Protein AF-A0A7S3X9N6-F1 (afdb_monomer_lite)

pLDDT: mean 84.63, std 11.0, range [49.12, 96.56]

Organism: NCBI:txid141414

InterPro domains:
  IPR057589 PLOD1-3-like, GT domain [PF25342] (12-116)

Secondary structure (DSSP, 8-state):
-------HHHHHHHHHHTT-TT-EEEEE-TTT-------HHHHHHHHHHHHHHH--SSEEEEESS--SS-TTSSPPPPGGGGGTSSSTTS-----EEEEEEEEEEHHHHHHHHHHHHHHGGG-

Sequence (123 aa):
RSKLTTPLPFLRTLQAHAESEMDMVVFFDGGDVMWGGCDLADFLDAYKRIAKRTGASVVFSAEINCFEQNCTRAPEIPEWVDELVKPPWHKPTRKFLNSGFYMGPVRDVVKMLEWASSNYDSV

Radius of gyration: 15.77 Å; chains: 1; bounding box: 38×36×34 Å

Structure (mmCIF, N/CA/C/O backbone):
data_AF-A0A7S3X9N6-F1
#
_entry.id   AF-A0A7S3X9N6-F1
#
loop_
_atom_site.group_PDB
_atom_site.id
_atom_site.type_symbol
_atom_site.label_atom_id
_atom_site.label_alt_id
_atom_site.label_comp_id
_atom_site.label_asym_id
_atom_site.label_entity_id
_atom_site.label_seq_id
_atom_site.pdbx_PDB_ins_code
_atom_site.Cartn_x
_atom_site.Cartn_y
_atom_site.Cartn_z
_atom_site.occupancy
_atom_site.B_iso_or_equiv
_atom_site.auth_seq_id
_atom_site.auth_comp_id
_atom_site.auth_asym_id
_atom_site.auth_atom_id
_atom_site.pdbx_PDB_model_num
ATOM 1 N N . ARG A 1 1 ? 1.082 22.868 8.197 1.00 49.25 1 ARG A N 1
ATOM 2 C CA . ARG A 1 1 ? 0.806 21.416 8.123 1.00 49.25 1 ARG A CA 1
ATOM 3 C C . ARG A 1 1 ? -0.703 21.247 8.154 1.00 49.25 1 ARG A C 1
ATOM 5 O O . ARG A 1 1 ? -1.318 21.710 9.106 1.00 49.25 1 ARG A O 1
ATOM 12 N N . SER A 1 2 ? -1.303 20.752 7.074 1.00 49.12 2 SER A N 1
ATOM 13 C CA . SE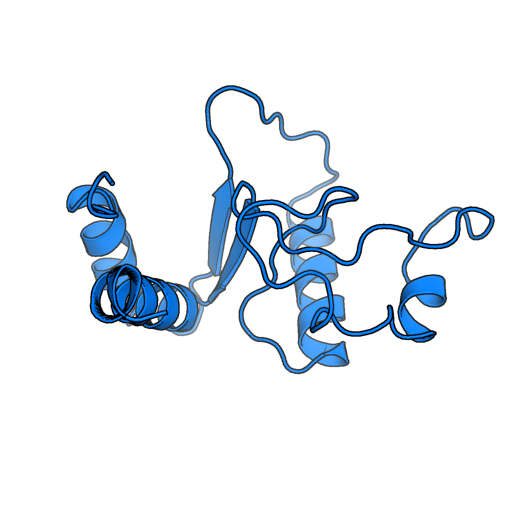R A 1 2 ? -2.732 20.425 7.032 1.00 49.12 2 SER A CA 1
ATOM 14 C C . SER A 1 2 ? -2.980 19.191 7.894 1.00 49.12 2 SER A C 1
ATOM 16 O O . SER A 1 2 ? -2.210 18.239 7.810 1.00 49.12 2 SER A O 1
ATOM 18 N N . LYS A 1 3 ? -4.034 19.197 8.717 1.00 55.59 3 LYS A N 1
ATOM 19 C CA . LYS A 1 3 ? -4.485 17.980 9.403 1.00 55.59 3 LYS A CA 1
ATOM 20 C C . LYS A 1 3 ? -4.902 16.965 8.346 1.00 55.59 3 LYS A C 1
ATOM 22 O O . LYS A 1 3 ? -5.674 17.321 7.451 1.00 55.59 3 LYS A O 1
ATOM 27 N N . LEU A 1 4 ? -4.421 15.729 8.458 1.00 57.12 4 LEU A N 1
ATOM 28 C CA . LEU A 1 4 ? -4.960 14.623 7.680 1.00 57.12 4 LEU A CA 1
ATOM 29 C C . LEU A 1 4 ? -6.438 14.487 8.063 1.00 57.12 4 LEU A C 1
ATOM 31 O O . LEU A 1 4 ? -6.775 14.086 9.173 1.00 57.12 4 LEU A O 1
ATOM 35 N N . THR A 1 5 ? -7.327 14.916 7.175 1.00 58.69 5 THR A N 1
ATOM 36 C CA . THR A 1 5 ? -8.762 14.709 7.334 1.00 58.69 5 THR A CA 1
ATOM 37 C C . THR A 1 5 ? -9.140 13.627 6.350 1.00 58.69 5 THR A C 1
ATOM 39 O O . THR A 1 5 ? -9.288 13.878 5.157 1.00 58.69 5 THR A O 1
ATOM 42 N N . THR A 1 6 ? -9.259 12.392 6.836 1.00 62.72 6 THR A N 1
ATOM 43 C CA . THR A 1 6 ? -9.949 11.365 6.058 1.00 62.72 6 THR A CA 1
ATOM 44 C C . THR A 1 6 ? -11.344 11.912 5.761 1.00 62.72 6 THR A C 1
ATOM 46 O O . THR A 1 6 ? -12.018 12.350 6.702 1.00 62.72 6 THR A O 1
ATOM 49 N N . PRO A 1 7 ? -11.800 11.942 4.496 1.00 70.06 7 PRO A N 1
ATOM 50 C CA . PRO A 1 7 ? -13.142 12.404 4.197 1.00 70.06 7 PRO A CA 1
ATOM 51 C C . PRO A 1 7 ? -14.126 11.592 5.038 1.00 70.06 7 PRO A C 1
ATOM 53 O O . PRO A 1 7 ? -14.226 10.377 4.877 1.00 70.06 7 PRO A O 1
ATOM 56 N N . LEU A 1 8 ? -14.837 12.252 5.957 1.00 69.94 8 LEU A N 1
ATOM 57 C CA . LEU A 1 8 ? -15.811 11.599 6.839 1.00 69.94 8 LEU A CA 1
ATOM 58 C C . LEU A 1 8 ? -16.787 10.677 6.081 1.00 69.94 8 LEU A C 1
ATOM 60 O O . LEU A 1 8 ? -17.101 9.615 6.617 1.00 69.94 8 LEU A O 1
ATOM 64 N N . PRO A 1 9 ? -17.235 11.002 4.848 1.00 79.12 9 PRO A N 1
ATOM 65 C CA . PRO A 1 9 ? -18.045 10.080 4.057 1.00 79.12 9 PRO A CA 1
ATOM 66 C C . PRO A 1 9 ? -17.325 8.772 3.704 1.00 79.12 9 PRO A C 1
ATOM 68 O O . PRO A 1 9 ? -17.933 7.714 3.789 1.00 79.12 9 PRO A O 1
ATOM 71 N N . PHE A 1 10 ? -16.036 8.822 3.358 1.00 80.19 10 PHE A N 1
ATOM 72 C CA . PHE A 1 10 ? -15.262 7.636 2.984 1.00 80.19 10 PHE A CA 1
ATOM 73 C C . PHE A 1 10 ? -15.090 6.683 4.168 1.00 80.19 10 PHE A C 1
ATOM 75 O O . PHE A 1 10 ? -15.427 5.507 4.059 1.00 80.19 10 PHE A O 1
ATOM 82 N N . LEU A 1 11 ? -14.646 7.196 5.322 1.00 81.44 11 LEU A N 1
ATOM 83 C CA . LEU A 1 11 ? -14.458 6.360 6.510 1.00 81.44 11 LEU A CA 1
ATOM 84 C C . LEU A 1 11 ? -15.782 5.744 6.984 1.00 81.44 11 LEU A C 1
ATOM 86 O O . LEU A 1 11 ? -15.813 4.566 7.321 1.00 81.44 11 LEU A O 1
ATOM 90 N N . ARG A 1 12 ? -16.886 6.503 6.938 1.00 83.06 12 ARG A N 1
ATOM 91 C CA . ARG A 1 12 ? -18.220 5.985 7.282 1.00 83.06 12 ARG A CA 1
ATOM 92 C C . ARG A 1 12 ? -18.679 4.871 6.349 1.00 83.06 12 ARG A C 1
ATOM 94 O O . ARG A 1 12 ? -19.227 3.885 6.829 1.00 83.06 12 ARG A O 1
ATOM 101 N N . THR A 1 13 ? -18.451 5.012 5.042 1.00 84.81 13 THR A N 1
ATOM 102 C CA . THR A 1 13 ? -18.755 3.945 4.079 1.00 84.81 13 THR A CA 1
ATOM 103 C C . THR A 1 13 ? -17.965 2.688 4.415 1.00 84.81 13 THR A C 1
ATOM 105 O O . THR A 1 13 ? -18.549 1.617 4.503 1.00 84.81 13 THR A O 1
ATOM 108 N N . LEU A 1 14 ? -16.662 2.804 4.686 1.00 85.38 14 LEU A N 1
ATOM 109 C CA . LEU A 1 14 ? -15.864 1.641 5.077 1.00 85.38 14 LEU A CA 1
ATOM 110 C C . LEU A 1 14 ? -16.352 1.017 6.389 1.00 85.38 14 LEU A C 1
ATOM 112 O O . LEU A 1 14 ? -16.486 -0.196 6.468 1.00 85.38 14 LEU A O 1
ATOM 116 N N . GLN A 1 15 ? -16.674 1.824 7.400 1.00 84.62 15 GLN A N 1
ATOM 117 C CA . GLN A 1 15 ? -17.192 1.333 8.680 1.00 84.62 15 GLN A CA 1
ATOM 118 C C . GLN A 1 15 ? -18.510 0.561 8.522 1.00 84.62 15 GLN A C 1
ATOM 120 O O . GLN A 1 15 ? -18.677 -0.472 9.160 1.00 84.62 15 GLN A O 1
ATOM 125 N N . ALA A 1 16 ? -19.408 0.995 7.631 1.00 83.75 16 ALA A N 1
ATOM 126 C CA . ALA A 1 16 ? -20.651 0.274 7.341 1.00 83.75 16 ALA A CA 1
ATOM 127 C C . ALA A 1 16 ? -20.420 -1.119 6.721 1.00 83.75 16 ALA A C 1
ATOM 129 O O . ALA A 1 16 ? -21.265 -1.999 6.853 1.00 83.75 16 ALA A O 1
ATOM 130 N N . HIS A 1 17 ? -19.272 -1.320 6.073 1.00 82.94 17 HIS A N 1
ATOM 131 C CA . HIS A 1 17 ? -18.851 -2.591 5.482 1.00 82.94 17 HIS A CA 1
ATOM 132 C C . HIS A 1 17 ? -17.875 -3.382 6.371 1.00 82.94 17 HIS A C 1
ATOM 134 O O . HIS A 1 17 ? -17.552 -4.529 6.074 1.00 82.94 17 HIS A O 1
ATOM 140 N N . ALA A 1 18 ? -17.403 -2.802 7.480 1.00 75.38 18 ALA A N 1
ATOM 141 C CA . ALA A 1 18 ? -16.353 -3.392 8.310 1.00 75.38 18 ALA A CA 1
ATOM 142 C C . ALA A 1 18 ? -16.804 -4.633 9.099 1.00 75.38 18 ALA A C 1
ATOM 144 O O . ALA A 1 18 ? -15.954 -5.406 9.536 1.00 75.38 18 ALA A O 1
ATOM 145 N N . GLU A 1 19 ? -18.114 -4.836 9.266 1.00 74.12 19 GLU A N 1
ATOM 146 C CA . GLU A 1 19 ? -18.677 -6.038 9.899 1.00 74.12 19 GLU A CA 1
ATOM 147 C C . GLU A 1 19 ? -18.671 -7.263 8.966 1.00 74.12 19 GLU A C 1
ATOM 149 O O . GLU A 1 19 ? -18.811 -8.396 9.428 1.00 74.12 19 GLU A O 1
ATOM 154 N N . SER A 1 20 ? -18.470 -7.062 7.657 1.00 74.25 20 SER A N 1
ATOM 155 C CA . SER A 1 20 ? -18.299 -8.154 6.701 1.00 74.25 20 SER A CA 1
ATOM 156 C C . SER A 1 20 ? -16.843 -8.619 6.682 1.00 74.25 20 SER A C 1
ATOM 158 O O . SER A 1 20 ? -15.944 -7.935 6.195 1.00 74.25 20 SER A O 1
ATOM 160 N N . GLU A 1 21 ? -16.609 -9.842 7.158 1.00 61.56 21 GLU A 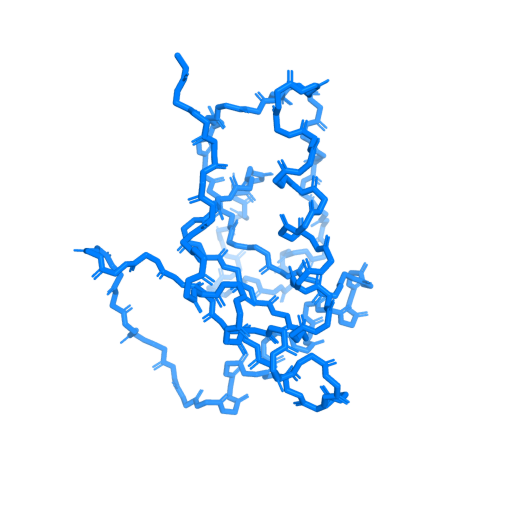N 1
ATOM 161 C CA . GLU A 1 21 ? -15.308 -10.526 7.075 1.00 61.56 21 GLU A CA 1
ATOM 162 C C . GLU A 1 21 ? -14.840 -10.771 5.625 1.00 61.56 21 GLU A C 1
ATOM 164 O O . GLU A 1 21 ? -13.669 -11.079 5.402 1.00 61.56 21 GLU A O 1
ATOM 169 N N . MET A 1 22 ? -15.743 -10.658 4.644 1.00 65.94 22 MET A N 1
ATOM 170 C CA . MET A 1 22 ? -15.485 -10.967 3.233 1.00 65.94 22 MET A CA 1
ATOM 171 C C . MET A 1 22 ? -15.277 -9.722 2.364 1.00 65.94 22 MET A C 1
ATOM 173 O O . MET A 1 22 ? -14.928 -9.858 1.188 1.00 65.94 22 MET A O 1
ATOM 177 N N . ASP A 1 23 ? -15.467 -8.520 2.914 1.00 85.94 23 ASP A N 1
ATOM 178 C CA . ASP A 1 23 ? -15.390 -7.296 2.124 1.00 85.94 23 ASP A CA 1
ATOM 179 C C . ASP A 1 23 ? -13.928 -6.859 1.957 1.00 85.94 23 ASP A C 1
ATOM 181 O O . ASP A 1 23 ? -13.184 -6.628 2.916 1.00 85.94 23 ASP A O 1
ATOM 185 N N . MET A 1 24 ? -13.517 -6.734 0.696 1.00 91.81 24 MET A N 1
ATOM 186 C CA . MET A 1 24 ? -12.228 -6.192 0.278 1.00 91.81 24 MET A CA 1
ATOM 187 C C . MET A 1 24 ? -12.422 -4.765 -0.222 1.00 91.81 24 MET A C 1
ATOM 189 O O . MET A 1 24 ? -13.385 -4.479 -0.932 1.00 91.81 24 MET A O 1
ATOM 193 N N . VAL A 1 25 ? -11.471 -3.884 0.077 1.00 93.38 25 VAL A N 1
ATOM 194 C CA . VAL A 1 25 ? -11.425 -2.537 -0.497 1.00 93.38 25 VAL A CA 1
ATOM 195 C C . VAL A 1 25 ? -10.116 -2.315 -1.230 1.00 93.38 25 VAL A C 1
ATOM 197 O O . VAL A 1 25 ? -9.055 -2.769 -0.801 1.00 93.38 25 VAL A O 1
ATOM 200 N N . VAL A 1 26 ? -10.217 -1.589 -2.338 1.00 93.81 26 VAL A N 1
ATOM 201 C CA . VAL A 1 26 ? -9.093 -1.037 -3.084 1.00 93.81 26 VAL A CA 1
ATOM 202 C C . VAL A 1 26 ? -9.258 0.472 -3.070 1.00 93.81 26 VAL A C 1
ATOM 204 O O . VAL A 1 26 ? -10.312 0.984 -3.444 1.00 93.81 26 VAL A O 1
ATOM 207 N N . PHE A 1 27 ? -8.222 1.175 -2.641 1.00 93.88 27 PHE A N 1
ATOM 208 C CA . PHE A 1 27 ? -8.109 2.614 -2.787 1.00 93.88 27 PHE A CA 1
ATOM 209 C C . PHE A 1 27 ? -7.066 2.921 -3.855 1.00 93.88 27 PHE A C 1
ATOM 211 O O . PHE A 1 27 ? -6.014 2.281 -3.891 1.00 93.88 27 PHE A O 1
ATOM 218 N N . PHE A 1 28 ? -7.351 3.915 -4.689 1.00 94.00 28 PHE A N 1
ATOM 219 C CA . PHE A 1 28 ? -6.381 4.524 -5.585 1.00 94.00 28 PHE A CA 1
ATOM 220 C C . PHE A 1 28 ? -6.734 5.990 -5.855 1.00 94.00 28 PHE A C 1
ATOM 222 O O . PHE A 1 28 ? -7.899 6.379 -5.732 1.00 94.00 28 PHE A O 1
ATOM 229 N N . ASP A 1 29 ? -5.737 6.790 -6.226 1.00 91.75 29 ASP A N 1
ATOM 230 C CA . ASP A 1 29 ? -5.929 8.206 -6.546 1.00 91.75 29 ASP A CA 1
ATOM 231 C C . ASP A 1 29 ? -6.824 8.396 -7.783 1.00 91.75 29 ASP A C 1
ATOM 233 O O . ASP A 1 29 ? -6.712 7.694 -8.782 1.00 91.75 29 ASP A O 1
ATOM 237 N N . GLY A 1 30 ? -7.760 9.346 -7.731 1.00 90.12 30 GLY A N 1
ATOM 238 C CA . GLY A 1 30 ? -8.769 9.504 -8.788 1.00 90.12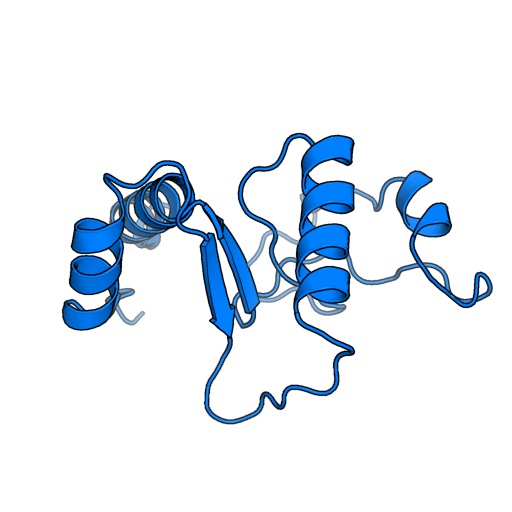 30 GLY A CA 1
ATOM 239 C C . GLY A 1 30 ? -8.334 10.334 -10.004 1.00 90.12 30 GLY A C 1
ATOM 240 O O . GLY A 1 30 ? -9.015 10.298 -11.025 1.00 90.12 30 GLY A O 1
ATOM 241 N N . GLY A 1 31 ? -7.263 11.128 -9.895 1.00 92.81 31 GLY A N 1
ATOM 242 C CA . GLY A 1 31 ? -6.896 12.137 -10.902 1.00 92.81 31 GLY A CA 1
ATOM 243 C C . GLY A 1 31 ? -5.901 11.668 -11.967 1.00 92.81 31 GLY A C 1
ATOM 244 O O . GLY A 1 31 ? -5.832 12.260 -13.041 1.00 92.81 31 GLY A O 1
ATOM 245 N N . ASP A 1 32 ? -5.132 10.627 -11.669 1.00 93.00 32 ASP A N 1
ATOM 246 C CA . ASP A 1 32 ? -3.947 10.210 -12.423 1.00 93.00 32 ASP A CA 1
ATOM 247 C C . ASP A 1 32 ? -3.757 8.683 -12.464 1.00 93.00 32 ASP A C 1
ATOM 249 O O . ASP A 1 32 ? -2.741 8.189 -12.953 1.00 93.00 32 ASP A O 1
ATOM 253 N N . VAL A 1 33 ? -4.758 7.921 -12.019 1.00 92.25 33 VAL A N 1
ATOM 254 C CA . VAL A 1 33 ? -4.764 6.458 -12.097 1.00 92.25 33 VAL A CA 1
ATOM 255 C C . VAL A 1 33 ? -5.756 5.991 -13.151 1.00 92.25 33 VAL A C 1
ATOM 257 O O . VAL A 1 33 ? -6.899 6.438 -13.227 1.00 92.25 33 VAL A O 1
ATOM 260 N N . MET A 1 34 ? -5.322 5.018 -13.946 1.00 90.44 34 MET A N 1
ATOM 261 C CA . MET A 1 34 ? -6.184 4.256 -14.838 1.00 90.44 34 MET A CA 1
ATOM 262 C C . MET A 1 34 ? -6.025 2.763 -14.562 1.00 90.44 34 MET A C 1
ATOM 264 O O . MET A 1 34 ? -4.921 2.275 -14.313 1.00 90.44 34 MET A O 1
ATOM 268 N N . TRP A 1 35 ? -7.127 2.019 -14.635 1.00 86.56 35 TRP A N 1
ATOM 269 C CA . TRP A 1 35 ? -7.077 0.564 -14.570 1.00 86.56 35 TRP A CA 1
ATOM 270 C C . T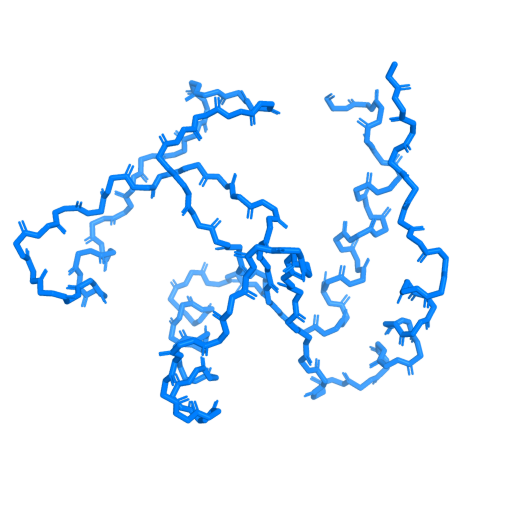RP A 1 35 ? -6.581 -0.002 -15.905 1.00 86.56 35 TRP A C 1
ATOM 272 O O . TRP A 1 35 ? -7.281 0.070 -16.913 1.00 86.56 35 TRP A O 1
ATOM 282 N N . GLY A 1 36 ? -5.372 -0.566 -15.906 1.00 86.75 36 GLY A N 1
ATOM 283 C CA . GLY A 1 36 ? -4.787 -1.266 -17.058 1.00 86.75 36 GLY A CA 1
ATOM 284 C C . GLY A 1 36 ? -4.620 -2.775 -16.852 1.00 86.75 36 GLY A C 1
ATOM 285 O O . GLY A 1 36 ? -3.910 -3.415 -17.623 1.00 86.75 36 GLY A O 1
ATOM 286 N N . GLY A 1 37 ? -5.186 -3.323 -15.771 1.00 79.25 37 GLY A N 1
ATOM 287 C CA . GLY A 1 37 ? -4.999 -4.715 -15.362 1.00 79.25 37 GLY A CA 1
ATOM 288 C C . GLY A 1 37 ? -5.809 -5.727 -16.177 1.00 79.25 37 GLY A C 1
ATOM 289 O O . GLY A 1 37 ? -6.626 -5.368 -17.024 1.00 79.25 37 GLY A O 1
ATOM 290 N N . CYS A 1 38 ? -5.566 -7.007 -15.882 1.00 78.06 38 CYS A N 1
ATOM 291 C CA . CYS A 1 38 ? -6.361 -8.139 -16.369 1.00 78.06 38 CYS A CA 1
ATOM 292 C C . CYS A 1 38 ? -7.724 -8.195 -15.643 1.00 78.06 38 CYS A C 1
ATOM 294 O O . CYS A 1 38 ? -8.225 -7.169 -15.173 1.00 78.06 38 CYS A O 1
ATOM 296 N N . ASP A 1 39 ? -8.354 -9.367 -15.567 1.00 90.50 39 ASP A N 1
ATOM 297 C CA . ASP A 1 39 ? -9.642 -9.499 -14.890 1.00 90.50 39 ASP A CA 1
ATOM 298 C C . ASP A 1 39 ? -9.539 -9.337 -13.356 1.00 90.50 39 ASP A C 1
ATOM 300 O O . ASP A 1 39 ? -8.462 -9.263 -12.753 1.00 90.50 39 ASP A O 1
ATOM 304 N N . LEU A 1 40 ? -10.703 -9.246 -12.706 1.00 89.62 40 LEU A N 1
ATOM 305 C CA . LEU A 1 40 ? -10.796 -9.091 -11.255 1.00 89.62 40 LEU A CA 1
ATOM 306 C C . LEU A 1 40 ? -10.200 -10.289 -10.494 1.00 89.62 40 LEU A C 1
ATOM 308 O O . LEU A 1 40 ? -9.679 -10.110 -9.391 1.00 89.62 40 LEU A O 1
ATOM 312 N N . ALA A 1 41 ? -10.280 -11.500 -11.050 1.00 91.44 41 ALA A N 1
ATOM 313 C CA . ALA A 1 41 ? -9.782 -12.704 -10.396 1.00 91.44 41 ALA A CA 1
ATOM 314 C C . ALA A 1 41 ? -8.250 -12.702 -10.351 1.00 91.44 41 ALA A C 1
ATOM 316 O O . ALA A 1 41 ? -7.675 -12.918 -9.283 1.00 91.44 41 ALA A O 1
ATOM 317 N N . ASP A 1 42 ? -7.599 -12.347 -11.459 1.00 90.38 42 ASP A N 1
ATOM 318 C CA . ASP A 1 42 ? -6.147 -12.189 -11.551 1.00 90.38 42 ASP A CA 1
ATOM 319 C C . ASP A 1 42 ? -5.626 -11.159 -10.545 1.00 90.38 42 ASP A C 1
ATOM 321 O O . ASP A 1 42 ? -4.608 -11.375 -9.872 1.00 90.38 42 ASP A O 1
ATOM 325 N N . PHE A 1 43 ? -6.346 -10.044 -10.407 1.00 91.00 43 PHE A N 1
ATOM 326 C CA . PHE A 1 43 ? -6.015 -8.998 -9.449 1.00 91.00 43 PHE A CA 1
ATOM 327 C C . PHE A 1 43 ? -6.149 -9.466 -7.994 1.00 91.00 43 PHE A C 1
ATOM 329 O O . PHE A 1 43 ? -5.222 -9.296 -7.196 1.00 91.00 43 PHE A O 1
ATOM 336 N N . LEU A 1 44 ? -7.267 -10.113 -7.647 1.00 92.38 44 LEU A N 1
ATOM 337 C CA . LEU A 1 44 ? -7.479 -10.663 -6.306 1.00 92.38 44 LEU A CA 1
ATOM 338 C C . LEU A 1 44 ? -6.459 -11.752 -5.967 1.00 92.38 44 LEU A C 1
ATOM 340 O O . LEU A 1 44 ? -5.981 -11.825 -4.834 1.00 92.38 44 LEU A O 1
ATOM 344 N N . ASP A 1 45 ? -6.090 -12.587 -6.931 1.00 92.19 45 ASP A N 1
ATOM 345 C CA . ASP A 1 45 ? -5.095 -13.630 -6.724 1.00 92.19 45 ASP A CA 1
ATOM 346 C C . ASP A 1 45 ? -3.685 -13.056 -6.557 1.00 92.19 45 ASP A C 1
ATOM 348 O O . ASP A 1 45 ? -2.901 -13.594 -5.771 1.00 92.19 45 ASP A O 1
ATOM 352 N N . ALA A 1 46 ? -3.359 -11.935 -7.211 1.00 90.88 46 ALA A N 1
ATOM 353 C CA . ALA A 1 46 ? -2.123 -11.203 -6.939 1.00 90.88 46 ALA A CA 1
ATOM 354 C C . ALA A 1 46 ? -2.066 -10.706 -5.489 1.00 90.88 46 ALA A C 1
ATOM 356 O O . ALA A 1 46 ? -1.078 -10.974 -4.799 1.00 90.88 46 ALA A O 1
ATOM 357 N N . TYR A 1 47 ? -3.142 -10.082 -4.998 1.00 93.19 47 TYR A N 1
ATOM 358 C CA . TYR A 1 47 ? -3.252 -9.685 -3.594 1.00 93.19 47 TYR A CA 1
ATOM 359 C C . TYR A 1 47 ? -3.075 -10.886 -2.649 1.00 93.19 47 TYR A C 1
ATOM 361 O O . TYR A 1 47 ? -2.222 -10.848 -1.761 1.00 93.19 47 TYR A O 1
ATOM 369 N N . LYS A 1 48 ? -3.804 -11.991 -2.872 1.00 93.94 48 LYS A N 1
ATOM 370 C CA . LYS A 1 48 ? -3.723 -13.191 -2.018 1.00 93.94 48 LYS A CA 1
ATOM 371 C C . LYS A 1 48 ? -2.315 -13.782 -1.974 1.00 93.94 48 LYS A C 1
ATOM 373 O O . LYS A 1 48 ? -1.883 -14.223 -0.911 1.00 93.94 48 LYS A O 1
ATOM 378 N N . ARG A 1 49 ? -1.588 -13.806 -3.101 1.00 92.12 49 ARG A N 1
ATOM 379 C CA . ARG A 1 49 ? -0.194 -14.285 -3.145 1.00 92.12 49 ARG A CA 1
ATOM 380 C C . ARG A 1 49 ? 0.718 -13.426 -2.273 1.00 92.12 49 ARG A C 1
ATOM 382 O O . ARG A 1 49 ? 1.498 -13.986 -1.504 1.00 92.12 49 ARG A O 1
ATOM 389 N N . ILE A 1 50 ? 0.594 -12.101 -2.369 1.00 91.88 50 ILE A N 1
ATOM 390 C CA . ILE A 1 50 ? 1.381 -11.158 -1.566 1.00 91.88 50 ILE A CA 1
ATOM 391 C C . ILE A 1 50 ? 1.034 -11.330 -0.085 1.00 91.88 50 ILE A C 1
ATOM 393 O O . ILE A 1 50 ? 1.920 -11.653 0.701 1.00 91.88 50 ILE A O 1
ATOM 397 N N . ALA A 1 51 ? -0.246 -11.216 0.278 1.00 93.94 51 ALA A N 1
ATOM 398 C CA . ALA A 1 51 ? -0.717 -11.311 1.660 1.00 93.94 51 ALA A CA 1
ATOM 399 C C . ALA A 1 51 ? -0.331 -12.645 2.319 1.00 93.94 51 ALA A C 1
ATOM 401 O O . ALA A 1 51 ? 0.158 -12.674 3.446 1.00 93.94 51 ALA A O 1
ATOM 402 N N . LYS A 1 52 ? -0.467 -13.766 1.597 1.00 93.56 52 LYS A N 1
ATOM 403 C CA . LYS A 1 52 ? -0.056 -15.088 2.093 1.00 93.56 52 LYS A CA 1
ATOM 404 C C . LYS A 1 52 ? 1.454 -15.184 2.326 1.00 93.56 52 LYS A C 1
ATOM 406 O O . LYS A 1 52 ? 1.873 -15.857 3.262 1.00 93.56 52 LYS A O 1
ATOM 411 N N . ARG A 1 53 ? 2.273 -14.568 1.465 1.00 91.56 53 ARG A N 1
ATOM 412 C CA . ARG A 1 53 ? 3.741 -14.638 1.558 1.00 91.56 53 ARG A CA 1
ATOM 413 C C . ARG A 1 53 ? 4.296 -13.721 2.644 1.00 91.56 53 ARG A C 1
ATOM 415 O O . ARG A 1 53 ? 5.267 -14.094 3.291 1.00 91.56 53 ARG A O 1
ATOM 422 N N . THR A 1 54 ? 3.702 -12.545 2.832 1.00 92.25 54 THR A N 1
ATOM 423 C CA . THR A 1 54 ? 4.186 -11.527 3.778 1.00 92.25 54 THR A CA 1
ATOM 424 C C . THR A 1 54 ? 3.520 -11.602 5.148 1.00 92.25 54 THR A C 1
ATOM 426 O O . THR A 1 54 ? 4.068 -11.080 6.113 1.00 92.25 54 THR A O 1
ATOM 429 N N . GLY A 1 55 ? 2.330 -12.202 5.238 1.00 94.88 55 GLY A N 1
ATOM 430 C CA . GLY A 1 55 ? 1.464 -12.110 6.415 1.00 94.88 55 GLY A CA 1
ATOM 431 C C . GLY A 1 55 ? 0.796 -10.738 6.585 1.00 94.88 55 GLY A C 1
ATOM 432 O O . GLY A 1 55 ? 0.089 -10.533 7.568 1.00 94.88 55 GLY A O 1
ATOM 433 N N . ALA A 1 56 ? 1.002 -9.799 5.654 1.00 94.69 56 ALA A N 1
ATOM 434 C CA . ALA A 1 56 ? 0.388 -8.478 5.705 1.00 94.69 56 ALA A CA 1
ATOM 435 C C . ALA A 1 56 ? -1.072 -8.542 5.236 1.00 94.69 56 ALA A C 1
ATOM 437 O O . ALA A 1 56 ? -1.364 -9.100 4.178 1.00 94.69 56 ALA A O 1
ATOM 438 N N . SER A 1 57 ? -1.981 -7.934 6.000 1.00 95.06 57 SER A N 1
ATOM 439 C CA . SER A 1 57 ? -3.395 -7.804 5.622 1.00 95.06 57 SER A CA 1
ATOM 440 C C . SER A 1 57 ? -3.668 -6.607 4.712 1.00 95.06 57 SER A C 1
ATOM 442 O O . SER A 1 57 ? -4.611 -6.639 3.930 1.00 95.06 57 SER A O 1
ATOM 444 N N . VAL A 1 58 ? -2.844 -5.559 4.780 1.00 96.56 58 VAL A N 1
ATOM 445 C CA . VAL A 1 58 ? -2.941 -4.390 3.899 1.00 96.56 58 VAL A CA 1
ATOM 446 C C . VAL A 1 58 ? -1.693 -4.315 3.031 1.00 96.56 58 VAL A C 1
ATOM 448 O O . VAL A 1 58 ? -0.569 -4.340 3.534 1.00 96.56 58 VAL A O 1
ATOM 451 N N . VAL A 1 59 ? -1.896 -4.228 1.719 1.00 96.00 59 VAL A N 1
ATOM 452 C CA . VAL A 1 59 ? -0.837 -4.132 0.712 1.00 96.00 59 VAL A CA 1
ATOM 453 C C . VAL A 1 59 ? -0.882 -2.746 0.089 1.00 96.00 59 VAL A C 1
ATOM 455 O O . VAL A 1 59 ? -1.892 -2.358 -0.493 1.00 96.00 59 VAL A O 1
ATOM 458 N N . PHE A 1 60 ? 0.224 -2.018 0.195 1.00 95.94 60 PHE A N 1
ATOM 459 C CA . PHE A 1 60 ? 0.424 -0.728 -0.460 1.00 95.94 60 PHE A CA 1
ATOM 460 C C . PHE A 1 60 ? 1.161 -0.897 -1.784 1.00 95.94 60 PHE A C 1
ATOM 462 O O . PHE A 1 60 ? 1.893 -1.870 -1.986 1.00 95.94 60 PHE A O 1
ATOM 469 N N . SER A 1 61 ? 1.008 0.083 -2.672 1.00 93.88 61 SER A N 1
ATOM 470 C CA . SER A 1 61 ? 1.928 0.213 -3.798 1.00 93.88 61 SER A CA 1
ATOM 471 C C . SER A 1 61 ? 3.317 0.659 -3.332 1.00 93.88 61 SER A C 1
ATOM 473 O O . SER A 1 61 ? 3.486 1.230 -2.251 1.00 93.88 61 SER A O 1
ATOM 475 N N . ALA A 1 62 ? 4.324 0.364 -4.153 1.00 91.50 62 ALA A N 1
ATOM 476 C CA . ALA A 1 62 ? 5.711 0.718 -3.891 1.00 91.50 62 ALA A CA 1
ATOM 477 C C . ALA A 1 62 ? 6.231 1.696 -4.949 1.00 91.50 62 ALA A C 1
ATOM 479 O O . ALA A 1 62 ? 5.913 1.562 -6.136 1.00 91.50 62 ALA A O 1
ATOM 480 N N . GLU A 1 63 ? 7.090 2.623 -4.536 1.00 89.38 63 GLU A N 1
ATOM 481 C CA . GLU A 1 63 ? 7.726 3.616 -5.399 1.00 89.38 63 GLU A CA 1
ATOM 482 C C . GLU A 1 63 ? 9.257 3.636 -5.269 1.00 89.38 63 GLU A C 1
ATOM 484 O O . GLU A 1 63 ? 9.855 2.986 -4.404 1.00 89.38 63 GLU A O 1
ATOM 489 N N . ILE A 1 64 ? 9.896 4.358 -6.195 1.00 87.25 64 ILE A N 1
ATOM 490 C CA . ILE A 1 64 ? 11.356 4.521 -6.264 1.00 87.25 64 ILE A CA 1
ATOM 491 C C . ILE A 1 64 ? 11.826 5.662 -5.354 1.00 87.25 64 ILE A C 1
ATOM 493 O O . ILE A 1 64 ? 12.930 5.599 -4.814 1.00 87.25 64 ILE A O 1
ATOM 497 N N . ASN A 1 65 ? 11.006 6.700 -5.181 1.00 86.88 65 ASN A N 1
ATOM 498 C CA . ASN A 1 65 ? 11.396 7.892 -4.445 1.00 86.88 65 ASN A CA 1
ATOM 499 C C . ASN A 1 65 ? 11.036 7.755 -2.966 1.00 86.88 65 ASN A C 1
ATOM 501 O O . ASN A 1 65 ? 10.029 7.166 -2.596 1.00 86.88 65 ASN A O 1
ATOM 505 N N . CYS A 1 66 ? 11.876 8.310 -2.102 1.00 89.12 66 CYS A N 1
ATOM 506 C CA . CYS A 1 66 ? 11.543 8.432 -0.693 1.00 89.12 66 CYS A CA 1
ATOM 507 C C . CYS A 1 66 ? 10.970 9.826 -0.446 1.00 89.12 66 CYS A C 1
ATOM 509 O O . CYS A 1 66 ? 11.699 10.816 -0.550 1.00 89.12 66 CYS A O 1
ATOM 511 N N . PHE A 1 67 ? 9.683 9.904 -0.115 1.00 85.00 67 PHE A N 1
ATOM 512 C CA . PHE A 1 67 ? 9.011 11.149 0.244 1.00 85.00 67 PHE A CA 1
ATOM 513 C C . PHE A 1 67 ? 8.323 10.998 1.605 1.00 85.00 67 PHE A C 1
ATOM 515 O O . PHE A 1 67 ? 7.682 9.982 1.860 1.00 85.00 67 PHE A O 1
ATOM 522 N N . GLU A 1 68 ? 8.511 11.984 2.491 1.00 78.12 68 GLU A N 1
ATOM 523 C CA . GLU A 1 68 ? 7.873 12.068 3.824 1.00 78.12 68 GLU A CA 1
ATOM 524 C C . GLU A 1 68 ? 8.047 10.830 4.736 1.00 78.12 68 GLU A C 1
ATOM 526 O O . GLU A 1 68 ? 7.285 10.611 5.672 1.00 78.12 68 GLU A O 1
ATOM 531 N N . GLN A 1 69 ? 9.098 10.037 4.505 1.00 83.50 69 GLN A N 1
ATOM 532 C CA . GLN A 1 69 ? 9.447 8.837 5.272 1.00 83.50 69 GLN A CA 1
ATOM 533 C C . GLN A 1 69 ? 10.899 8.908 5.758 1.00 83.50 69 GLN A C 1
ATOM 535 O O . GLN A 1 69 ? 11.728 9.639 5.213 1.00 83.50 69 GLN A O 1
ATOM 540 N N . ASN A 1 70 ? 11.251 8.099 6.761 1.00 85.44 70 ASN A N 1
ATOM 541 C CA . ASN A 1 70 ? 12.648 7.941 7.156 1.00 85.44 70 ASN A CA 1
ATOM 542 C C . ASN A 1 70 ? 13.367 6.954 6.219 1.00 85.44 70 ASN A C 1
ATOM 544 O O . ASN A 1 70 ? 13.381 5.745 6.458 1.00 85.44 70 ASN A O 1
ATOM 548 N N . CYS A 1 71 ? 13.995 7.484 5.169 1.00 87.31 71 CYS A N 1
ATOM 549 C CA . CYS A 1 71 ? 14.610 6.700 4.094 1.00 87.31 71 CYS A CA 1
ATOM 550 C C . CYS A 1 71 ? 15.719 5.745 4.559 1.00 87.31 71 CYS A C 1
ATOM 552 O O . CYS A 1 71 ? 16.002 4.763 3.878 1.00 87.31 71 CYS A O 1
ATOM 554 N N . THR A 1 72 ? 16.349 6.013 5.708 1.00 88.25 72 THR A N 1
ATOM 555 C CA . THR A 1 72 ? 17.415 5.158 6.259 1.00 88.25 72 THR A CA 1
ATOM 556 C C . THR A 1 72 ? 16.874 3.970 7.050 1.00 88.25 72 THR A C 1
ATOM 558 O O . TH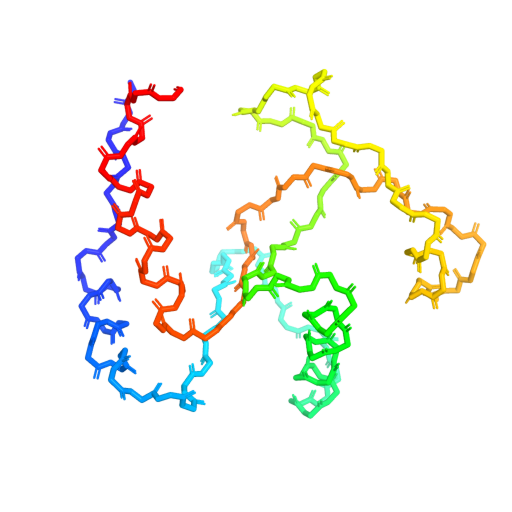R A 1 72 ? 17.631 3.064 7.383 1.00 88.25 72 THR A O 1
ATOM 561 N N . ARG A 1 73 ? 15.569 3.962 7.348 1.00 87.69 73 ARG A N 1
ATOM 562 C CA . ARG A 1 73 ? 14.880 2.878 8.063 1.00 87.69 73 ARG A CA 1
ATOM 563 C C . ARG A 1 73 ? 14.037 1.989 7.153 1.00 87.69 73 ARG A C 1
ATOM 565 O O . ARG A 1 73 ? 13.469 1.016 7.641 1.00 87.69 73 ARG A O 1
ATOM 572 N N . ALA A 1 74 ? 13.939 2.314 5.865 1.00 85.94 74 ALA A N 1
ATOM 573 C CA . ALA A 1 74 ? 13.263 1.451 4.907 1.00 85.94 74 ALA A CA 1
ATOM 574 C C . ALA A 1 74 ? 14.020 0.112 4.807 1.00 85.94 74 ALA A C 1
ATOM 576 O O . ALA A 1 74 ? 15.241 0.131 4.616 1.00 85.94 74 ALA A O 1
ATOM 577 N N . PRO A 1 75 ? 13.337 -1.038 4.956 1.00 86.38 75 PRO A N 1
ATOM 578 C CA . PRO A 1 75 ? 13.985 -2.336 4.853 1.00 86.38 75 PRO A CA 1
ATOM 579 C C . PRO A 1 75 ? 14.511 -2.567 3.433 1.00 86.38 75 PRO A C 1
ATOM 581 O O . PRO A 1 75 ? 14.021 -1.992 2.458 1.00 86.38 75 PRO A O 1
ATOM 584 N N . GLU A 1 76 ? 15.508 -3.440 3.312 1.00 88.56 76 GLU A N 1
ATOM 585 C CA . GLU A 1 76 ? 15.931 -3.931 2.004 1.00 88.56 76 GLU A CA 1
ATOM 586 C C . GLU A 1 76 ? 14.850 -4.813 1.378 1.00 88.56 76 GLU A C 1
ATOM 588 O O . GLU A 1 76 ? 14.061 -5.458 2.075 1.00 88.56 76 GLU A O 1
ATOM 593 N N . ILE A 1 77 ? 14.814 -4.826 0.045 1.00 87.12 77 ILE A N 1
ATOM 594 C CA . ILE A 1 77 ? 13.832 -5.613 -0.699 1.00 87.12 77 ILE A CA 1
ATOM 595 C C . ILE A 1 77 ? 14.155 -7.098 -0.491 1.00 87.12 77 ILE A C 1
ATOM 597 O O . ILE A 1 77 ? 15.280 -7.515 -0.777 1.00 87.12 77 ILE A O 1
ATOM 601 N N . PRO A 1 78 ? 13.203 -7.910 0.000 1.00 87.19 78 PRO A N 1
ATOM 602 C CA . PRO A 1 78 ? 13.441 -9.333 0.183 1.00 87.19 78 PRO A CA 1
ATOM 603 C C . PRO A 1 78 ? 13.723 -10.051 -1.142 1.00 87.19 78 PRO A C 1
ATOM 605 O O . PRO A 1 78 ? 13.060 -9.790 -2.142 1.00 87.19 78 PRO A O 1
ATOM 608 N N . GLU A 1 79 ? 14.626 -11.033 -1.124 1.00 86.81 79 GLU A N 1
ATOM 609 C CA . GLU A 1 79 ? 15.030 -11.801 -2.317 1.00 86.81 79 GLU A CA 1
ATOM 610 C C . GLU A 1 79 ? 13.849 -12.497 -3.015 1.00 86.81 79 GLU A C 1
ATOM 612 O O . GLU A 1 79 ? 13.790 -12.564 -4.238 1.00 86.81 79 GLU A O 1
ATOM 617 N N . TRP A 1 80 ? 12.835 -12.935 -2.259 1.00 83.81 80 TRP A N 1
ATOM 618 C CA . TRP A 1 80 ? 11.649 -13.581 -2.834 1.00 83.81 80 TRP A CA 1
ATOM 619 C C . TRP A 1 80 ? 10.830 -12.669 -3.757 1.00 83.81 80 TRP A C 1
ATOM 621 O O . TRP A 1 80 ? 10.005 -13.170 -4.519 1.00 83.81 80 TRP A O 1
ATOM 631 N N . VAL A 1 81 ? 11.016 -11.347 -3.700 1.00 84.00 81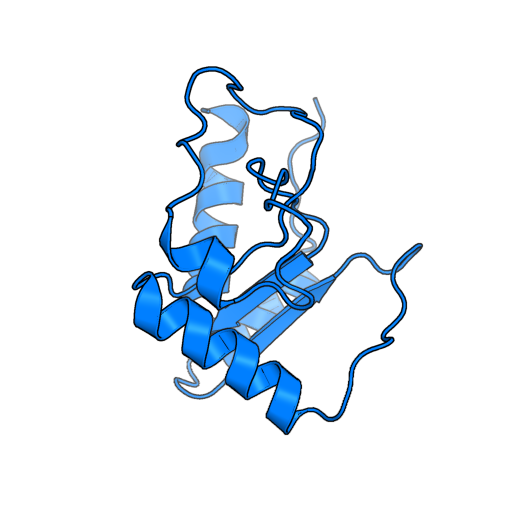 VAL A N 1
ATOM 632 C CA . VAL A 1 81 ? 10.319 -10.420 -4.602 1.00 84.00 81 VAL A CA 1
ATOM 633 C C . VAL A 1 81 ? 10.754 -10.651 -6.052 1.00 84.00 81 VAL A C 1
ATOM 635 O O . VAL A 1 81 ? 9.926 -10.514 -6.952 1.00 84.00 81 VAL A O 1
ATOM 638 N N . ASP A 1 82 ? 11.990 -11.103 -6.282 1.00 80.19 82 ASP A N 1
ATOM 639 C CA . ASP A 1 82 ? 12.491 -11.446 -7.618 1.00 80.19 82 ASP A CA 1
ATOM 640 C C . ASP A 1 82 ? 11.667 -12.577 -8.268 1.00 80.19 82 ASP A C 1
ATOM 642 O O . ASP A 1 82 ? 11.482 -12.591 -9.483 1.00 80.19 82 ASP A O 1
ATOM 646 N N . GLU A 1 83 ? 11.081 -13.481 -7.469 1.00 79.94 83 GLU A N 1
ATOM 647 C CA . GLU A 1 83 ? 10.194 -14.555 -7.950 1.00 79.94 83 GLU A CA 1
ATOM 648 C C . GLU A 1 83 ? 8.841 -14.024 -8.463 1.00 79.94 83 GLU A C 1
ATOM 650 O O . GLU A 1 83 ? 8.166 -14.687 -9.256 1.00 79.94 83 GLU A O 1
ATOM 655 N N . LEU A 1 84 ? 8.413 -12.841 -8.001 1.00 75.31 84 LEU A N 1
ATOM 656 C CA . LEU A 1 84 ? 7.116 -12.253 -8.348 1.00 75.31 84 LEU A CA 1
ATOM 657 C C . LEU A 1 84 ? 7.171 -11.305 -9.549 1.00 75.31 84 LEU A C 1
ATOM 659 O O . LEU A 1 84 ? 6.137 -11.069 -10.180 1.00 75.31 84 LEU A O 1
ATOM 663 N N . VAL A 1 85 ? 8.342 -10.753 -9.871 1.00 72.38 85 VAL A N 1
ATOM 664 C CA . VAL A 1 85 ? 8.505 -9.765 -10.945 1.00 72.38 85 VAL A CA 1
ATOM 665 C C . VAL A 1 85 ? 8.730 -10.471 -12.285 1.00 72.38 85 VAL A C 1
ATOM 667 O O . VAL A 1 85 ? 9.645 -11.274 -12.451 1.00 72.38 85 VAL A O 1
ATOM 670 N N . LYS A 1 86 ? 7.897 -10.153 -13.284 1.00 68.69 86 LYS A N 1
ATOM 671 C CA . LYS A 1 86 ? 8.055 -10.627 -14.667 1.00 68.69 86 LYS A CA 1
ATOM 672 C C . LYS A 1 86 ? 8.175 -9.433 -15.626 1.00 68.69 86 LYS A C 1
ATOM 674 O O . LYS A 1 86 ? 7.333 -8.541 -15.541 1.00 68.69 86 LYS A O 1
ATOM 679 N N . PRO A 1 87 ? 9.135 -9.428 -16.574 1.00 63.53 87 PRO A N 1
ATOM 680 C CA . PRO A 1 87 ? 10.195 -10.421 -16.781 1.00 63.53 87 PRO A CA 1
ATOM 681 C C . PRO A 1 87 ? 11.347 -10.303 -15.752 1.00 63.53 87 PRO A C 1
ATOM 683 O O . PRO A 1 87 ? 11.599 -9.213 -15.243 1.00 63.53 87 PRO A O 1
ATOM 686 N N . PRO A 1 88 ? 12.092 -11.395 -15.494 1.00 62.09 88 PRO A N 1
ATOM 687 C CA . PRO A 1 88 ? 13.040 -11.534 -14.371 1.00 62.09 88 PRO A CA 1
ATOM 688 C C . PRO A 1 88 ? 14.326 -10.689 -14.474 1.00 62.09 88 PRO A C 1
ATOM 690 O O . PRO A 1 88 ? 15.191 -10.763 -13.609 1.00 62.09 88 PRO A O 1
ATOM 693 N N . TRP A 1 89 ? 14.491 -9.893 -15.534 1.00 60.22 89 TRP A N 1
ATOM 694 C CA . TRP A 1 89 ? 15.720 -9.127 -15.789 1.00 60.22 89 TRP A CA 1
ATOM 695 C C . TRP A 1 89 ? 15.727 -7.732 -15.150 1.00 60.22 89 TRP A C 1
ATOM 697 O O . TRP A 1 89 ? 16.728 -7.026 -15.243 1.00 60.22 89 TRP A O 1
ATOM 707 N N . HIS A 1 90 ? 14.627 -7.317 -14.519 1.00 61.91 90 HIS A N 1
ATOM 708 C CA . HIS A 1 90 ? 14.565 -6.075 -13.752 1.00 61.91 90 HIS A CA 1
ATOM 709 C C . HIS A 1 90 ? 14.506 -6.401 -12.268 1.00 61.91 90 HIS A C 1
ATOM 711 O O . HIS A 1 90 ? 13.473 -6.853 -11.775 1.00 61.91 90 HIS A O 1
ATOM 717 N N . LYS A 1 91 ? 15.605 -6.126 -11.555 1.00 65.62 91 LYS A N 1
ATOM 718 C CA . LYS A 1 91 ? 15.570 -6.143 -10.095 1.00 65.62 91 LYS A CA 1
ATOM 719 C C . LYS A 1 91 ? 14.520 -5.134 -9.619 1.00 65.62 91 LYS A C 1
ATOM 721 O O . LYS A 1 91 ? 14.520 -4.000 -10.111 1.00 65.62 91 LYS A O 1
ATOM 726 N N . PRO A 1 92 ? 13.636 -5.505 -8.683 1.00 70.81 92 PRO A N 1
ATOM 727 C CA . PRO A 1 92 ? 12.752 -4.553 -8.041 1.00 70.81 92 PRO A CA 1
ATOM 728 C C . PRO A 1 92 ? 13.617 -3.473 -7.385 1.00 70.81 92 PRO A C 1
ATOM 730 O O . PRO A 1 92 ? 14.494 -3.759 -6.579 1.00 70.81 92 PRO A O 1
ATOM 733 N N . THR A 1 93 ? 13.406 -2.219 -7.775 1.00 77.94 93 THR A N 1
ATOM 734 C CA . THR A 1 93 ? 14.083 -1.046 -7.192 1.00 77.94 93 THR A CA 1
ATOM 735 C C . THR A 1 93 ? 13.163 -0.249 -6.273 1.00 77.94 93 THR A C 1
ATOM 737 O O . THR A 1 93 ? 13.578 0.732 -5.661 1.00 77.94 93 THR A O 1
ATOM 740 N N . ARG A 1 94 ? 11.895 -0.662 -6.182 1.00 83.81 94 ARG A N 1
ATOM 741 C CA . ARG A 1 94 ? 10.843 0.030 -5.443 1.00 83.81 94 ARG A CA 1
ATOM 742 C C . ARG A 1 94 ? 10.803 -0.510 -4.021 1.00 83.81 94 ARG A C 1
ATOM 744 O O . ARG A 1 94 ? 10.391 -1.650 -3.820 1.00 83.81 94 ARG A O 1
ATOM 751 N N . LYS A 1 95 ? 11.250 0.295 -3.057 1.00 88.31 95 LYS A N 1
ATOM 752 C CA . LYS A 1 95 ? 11.277 -0.083 -1.632 1.00 88.31 95 LYS A CA 1
ATOM 753 C C . LYS A 1 95 ? 10.550 0.878 -0.702 1.00 88.31 95 LYS A C 1
ATOM 755 O O . LYS A 1 95 ? 10.423 0.583 0.482 1.00 88.31 95 LYS A O 1
ATOM 760 N N . PHE A 1 96 ? 10.082 2.011 -1.219 1.00 91.38 96 PHE A N 1
ATOM 761 C CA . PHE A 1 96 ? 9.351 2.996 -0.430 1.00 91.38 96 PHE A CA 1
ATOM 762 C C . PHE A 1 96 ? 7.850 2.823 -0.624 1.00 91.38 96 PHE A C 1
ATOM 764 O O . PHE A 1 96 ? 7.401 2.410 -1.694 1.00 91.38 96 PHE A O 1
ATOM 771 N N . LEU A 1 97 ? 7.088 3.114 0.425 1.00 92.31 97 LEU A N 1
ATOM 772 C CA . LEU A 1 97 ? 5.633 3.026 0.407 1.00 92.31 97 LEU A CA 1
ATOM 773 C C . LEU A 1 97 ? 5.050 4.203 -0.379 1.00 92.31 97 LEU A C 1
ATOM 775 O O . LEU A 1 97 ? 5.489 5.332 -0.176 1.00 92.31 97 LEU A O 1
ATOM 779 N N . ASN A 1 98 ? 4.038 3.942 -1.207 1.00 93.19 98 ASN A N 1
ATOM 780 C CA . ASN A 1 98 ? 3.258 4.966 -1.895 1.00 93.19 98 ASN A CA 1
ATOM 781 C C . ASN A 1 98 ? 1.776 4.855 -1.499 1.00 93.19 98 ASN A C 1
ATOM 783 O O . ASN A 1 98 ? 1.162 3.792 -1.628 1.00 93.19 98 ASN A O 1
ATOM 787 N N . SER A 1 99 ? 1.202 5.953 -1.000 1.00 92.75 99 SER A N 1
ATOM 788 C CA . SER A 1 99 ? -0.178 5.998 -0.495 1.00 92.75 99 SER A CA 1
ATOM 789 C C . SER A 1 99 ? -1.246 6.159 -1.578 1.00 92.75 99 SER A C 1
ATOM 791 O O . SER A 1 99 ? -2.426 6.041 -1.258 1.00 92.75 99 SER A O 1
ATOM 793 N N . GLY A 1 100 ? -0.854 6.397 -2.832 1.00 94.19 100 GLY A N 1
ATOM 794 C CA . GLY A 1 100 ? -1.770 6.539 -3.966 1.00 94.19 100 GLY A CA 1
ATOM 795 C C . GLY A 1 100 ? -2.428 5.228 -4.395 1.00 94.19 100 GLY A C 1
ATOM 796 O O . GLY A 1 100 ? -3.294 5.228 -5.265 1.00 94.19 100 GLY A O 1
ATOM 797 N N . PHE A 1 101 ? -2.047 4.101 -3.780 1.00 95.44 101 PHE A N 1
ATOM 798 C CA . PHE A 1 101 ? -2.761 2.831 -3.878 1.00 95.44 101 PHE A CA 1
ATOM 799 C C . PHE A 1 101 ? -2.560 1.973 -2.623 1.00 95.44 101 PHE A C 1
ATOM 801 O O . PHE A 1 101 ? -1.426 1.761 -2.177 1.00 95.44 101 PHE A O 1
ATOM 808 N N . TYR A 1 102 ? -3.650 1.394 -2.116 1.00 96.06 102 TYR A N 1
ATOM 809 C CA . TYR A 1 102 ? -3.614 0.298 -1.145 1.00 96.06 102 TYR A CA 1
ATOM 810 C C . TYR A 1 102 ? -4.844 -0.606 -1.255 1.00 96.06 102 TYR A C 1
ATOM 812 O O . TYR A 1 102 ? -5.907 -0.197 -1.720 1.00 96.06 102 TYR A O 1
ATOM 820 N N . MET A 1 103 ? -4.706 -1.852 -0.805 1.00 95.94 103 MET A N 1
ATOM 821 C CA . MET A 1 103 ? -5.770 -2.855 -0.819 1.00 95.94 103 MET A CA 1
ATOM 822 C C . MET A 1 103 ? -5.714 -3.742 0.424 1.00 95.94 103 MET A C 1
ATOM 824 O O . MET A 1 103 ? -4.631 -4.093 0.891 1.00 95.94 103 MET A O 1
ATOM 828 N N . GLY A 1 104 ? -6.875 -4.153 0.929 1.00 96.00 104 GLY A N 1
ATOM 829 C CA . GLY A 1 104 ? -6.973 -5.108 2.032 1.00 96.00 104 GLY A CA 1
ATOM 830 C C . GLY A 1 104 ? -8.419 -5.377 2.455 1.00 96.00 104 GLY A C 1
ATOM 831 O O . GLY A 1 104 ? -9.345 -4.810 1.866 1.00 96.00 104 GLY A O 1
ATOM 832 N N . PRO A 1 105 ? -8.631 -6.222 3.479 1.00 95.06 105 PRO A N 1
ATOM 833 C CA . PRO A 1 105 ? -9.931 -6.400 4.104 1.00 95.06 105 PRO A CA 1
ATOM 834 C C . PRO A 1 105 ? -10.393 -5.074 4.700 1.00 95.06 105 PRO A C 1
ATOM 836 O O . PRO A 1 105 ? -9.604 -4.378 5.348 1.00 95.06 105 PRO A O 1
ATOM 839 N N . VAL A 1 106 ? -11.673 -4.740 4.531 1.00 94.12 106 VAL A N 1
ATOM 840 C CA . VAL A 1 106 ? -12.235 -3.465 5.004 1.00 94.12 106 VAL A CA 1
ATOM 841 C C . VAL A 1 106 ? -11.936 -3.246 6.488 1.00 94.12 106 VAL A C 1
ATOM 843 O O . VAL A 1 106 ? -11.463 -2.173 6.860 1.00 94.12 106 VAL A O 1
ATOM 846 N N . ARG A 1 107 ? -12.098 -4.279 7.327 1.00 92.56 107 ARG A N 1
ATOM 847 C CA . ARG A 1 107 ? -11.811 -4.206 8.771 1.00 92.56 107 ARG A CA 1
ATOM 848 C C . ARG A 1 107 ? -10.385 -3.746 9.095 1.00 92.56 107 ARG A C 1
ATOM 850 O O . ARG A 1 107 ? -10.179 -3.033 10.074 1.00 92.56 107 ARG A O 1
ATOM 857 N N . ASP A 1 108 ? -9.397 -4.159 8.304 1.00 94.19 108 ASP A N 1
ATOM 858 C CA . ASP A 1 108 ? -7.987 -3.887 8.589 1.00 94.19 108 ASP A CA 1
ATOM 859 C C . ASP A 1 108 ? -7.573 -2.536 8.001 1.00 94.19 108 ASP A C 1
ATOM 861 O O . ASP A 1 108 ? -6.811 -1.797 8.625 1.00 94.19 108 ASP A O 1
ATOM 865 N N . VAL A 1 109 ? -8.166 -2.154 6.865 1.00 93.94 109 VAL A N 1
ATOM 866 C CA . VAL A 1 109 ? -8.030 -0.810 6.293 1.00 93.94 109 VAL A CA 1
ATOM 867 C C . VAL A 1 109 ? -8.655 0.250 7.206 1.00 93.94 109 VAL A C 1
ATOM 869 O O . VAL A 1 109 ? -8.033 1.283 7.437 1.00 93.94 109 VAL A O 1
ATOM 872 N N . VAL A 1 110 ? -9.834 0.001 7.788 1.00 91.94 110 VAL A N 1
ATOM 873 C CA . VAL A 1 110 ? -10.463 0.921 8.755 1.00 91.94 110 VAL A CA 1
ATOM 874 C C . VAL A 1 110 ? -9.566 1.126 9.972 1.00 91.94 110 VAL A C 1
ATOM 876 O O . VAL A 1 110 ? -9.248 2.270 10.290 1.00 91.94 110 VAL A O 1
ATOM 879 N N . LYS A 1 111 ? -9.074 0.045 10.595 1.00 92.69 111 LYS A N 1
ATOM 880 C CA . LYS A 1 111 ? -8.140 0.135 11.734 1.00 92.69 111 LYS A CA 1
ATOM 881 C C . LYS A 1 111 ? -6.898 0.957 11.394 1.00 92.69 111 LYS A C 1
ATOM 883 O O . LYS A 1 111 ? -6.456 1.776 12.196 1.00 92.69 111 LYS A O 1
ATOM 888 N N . MET A 1 112 ? -6.334 0.742 10.205 1.00 93.88 112 MET A N 1
ATOM 889 C CA . MET A 1 112 ? -5.173 1.488 9.729 1.00 93.88 112 MET A CA 1
ATOM 890 C C . MET A 1 112 ? -5.481 2.983 9.572 1.00 93.88 112 MET A C 1
ATOM 892 O O . MET A 1 112 ? -4.703 3.812 10.040 1.00 93.88 112 MET A O 1
ATOM 896 N N . LEU A 1 113 ? -6.606 3.337 8.944 1.00 91.38 113 LEU A N 1
ATOM 897 C CA . LEU A 1 113 ? -7.013 4.731 8.742 1.00 91.38 113 LEU A CA 1
ATOM 898 C C . LEU A 1 113 ? -7.336 5.436 10.065 1.00 91.38 113 LEU A C 1
ATOM 900 O O . LEU A 1 113 ? -6.942 6.585 10.254 1.00 91.38 113 LEU A O 1
ATOM 904 N N . GLU A 1 114 ? -8.002 4.755 10.998 1.00 90.62 114 GLU A N 1
ATOM 905 C CA . GLU A 1 114 ? -8.294 5.278 12.337 1.00 90.62 114 GLU A CA 1
ATOM 906 C C . GLU A 1 114 ? -7.013 5.525 13.138 1.00 90.62 114 GLU A C 1
ATOM 908 O O . GLU A 1 114 ? -6.859 6.584 13.759 1.00 90.62 114 GLU A O 1
ATOM 913 N N . TRP A 1 115 ? -6.061 4.589 13.079 1.00 91.88 115 TRP A N 1
ATOM 914 C CA . TRP A 1 115 ? -4.753 4.767 13.700 1.00 91.88 115 TRP A CA 1
ATOM 915 C C . TRP A 1 115 ? -4.004 5.943 13.070 1.00 91.88 115 TRP A C 1
ATOM 917 O O . TRP A 1 115 ? -3.550 6.826 13.797 1.00 91.88 115 TRP A O 1
ATOM 927 N N . ALA A 1 116 ? -3.927 6.005 11.737 1.00 89.31 116 ALA A N 1
ATOM 928 C CA . ALA A 1 116 ? -3.242 7.082 11.028 1.00 89.31 116 ALA A CA 1
ATOM 929 C C . ALA A 1 116 ? -3.859 8.446 11.360 1.00 89.31 116 ALA A C 1
ATOM 931 O O . ALA A 1 116 ? -3.136 9.371 11.717 1.00 89.31 116 ALA A O 1
ATOM 932 N N . SER A 1 117 ? -5.190 8.560 11.346 1.00 85.81 117 SER A N 1
ATOM 933 C CA . SER A 1 117 ? -5.895 9.793 11.710 1.00 85.81 117 SER A CA 1
ATOM 934 C C . SER A 1 117 ? -5.643 10.213 13.160 1.00 85.81 117 SER A C 1
ATOM 936 O O . SER A 1 117 ? -5.624 11.408 13.445 1.00 85.81 117 SER A O 1
ATOM 938 N N . SER A 1 118 ? -5.476 9.253 14.073 1.00 88.06 118 SER A N 1
ATOM 939 C CA . SER A 1 118 ? -5.266 9.526 15.501 1.00 88.06 118 SER A CA 1
ATOM 940 C C . SER A 1 118 ? -3.808 9.829 15.852 1.00 88.06 118 SER A C 1
ATOM 942 O O . SER A 1 118 ? -3.553 10.446 16.882 1.00 88.06 118 SER A O 1
ATOM 944 N N . ASN A 1 119 ? -2.856 9.406 15.013 1.00 88.31 119 ASN A N 1
ATOM 945 C CA . ASN A 1 119 ? -1.421 9.495 15.298 1.00 88.31 119 ASN A CA 1
ATOM 946 C C . ASN A 1 119 ? -0.645 10.392 14.321 1.00 88.31 119 ASN A C 1
ATOM 948 O O . ASN A 1 119 ? 0.547 10.595 14.534 1.00 88.31 119 ASN A O 1
ATOM 952 N N . TYR A 1 120 ? -1.282 10.955 13.288 1.00 80.62 120 TYR A N 1
ATOM 953 C CA . TYR A 1 120 ? -0.607 11.691 12.207 1.00 80.62 120 TYR A CA 1
ATOM 954 C C . TYR A 1 120 ? 0.353 12.790 12.688 1.00 80.62 120 TYR A C 1
ATOM 956 O O . TYR A 1 120 ? 1.466 12.897 12.189 1.00 80.62 120 TYR A O 1
ATOM 964 N N . ASP A 1 121 ? -0.049 13.586 13.682 1.00 82.06 121 ASP A N 1
ATOM 965 C CA . ASP A 1 121 ? 0.774 14.687 14.203 1.00 82.06 121 ASP A CA 1
ATOM 966 C C . ASP A 1 121 ? 1.868 14.224 15.191 1.00 82.06 121 ASP A C 1
ATOM 968 O O . ASP A 1 121 ? 2.688 15.035 15.625 1.00 82.06 121 ASP A O 1
ATOM 972 N N . SER A 1 122 ? 1.866 12.944 15.581 1.00 77.56 122 SER A N 1
ATOM 973 C CA . SER A 1 122 ? 2.737 12.380 16.627 1.00 77.56 122 SER A CA 1
ATOM 974 C C . SER A 1 122 ? 3.900 11.530 16.107 1.00 77.56 122 SER A C 1
ATOM 976 O O . SER A 1 122 ? 4.735 11.103 16.908 1.00 77.56 122 SER A O 1
ATOM 978 N N . VAL A 1 123 ? 3.953 11.288 14.793 1.00 67.00 123 VAL A N 1
ATOM 979 C CA . VAL A 1 123 ? 4.989 10.492 14.112 1.00 67.00 123 VAL A CA 1
ATOM 980 C C . VAL A 1 123 ? 5.972 11.342 13.316 1.00 67.00 123 VAL A C 1
ATOM 982 O O . VAL A 1 123 ? 5.595 12.440 12.848 1.00 67.00 123 VAL A O 1
#

Foldseek 3Di:
DDQPDDPPVVLVVLVVCLVDPPDKDKAADDPPDDDPDDDPVVVVVLVVVVCVVPVDQKDFDFDLDDDPDDPVPQDDDDPCVCVVDPPNPDDDNTRHGDPRIMMGRSNVVSVVVVCCSVCVVPD